Protein 7QYO (pdb70)

Secondary structure (DSSP, 8-state):
---GGGHHHHHHHHHHHHSTT-GGGSS---TTT-SSHHHH-SS---HHHHHHHHHHT--SSHHHHHHHHHHHHHHHHHHS-TTSHHHHHHHHHHHHHHHHHHHH--

Structure (mmCIF, N/CA/C/O backbone):
data_7QYO
#
_entry.id   7QYO
#
_cell.length_a   37.390
_cell.length_b   35.068
_cell.length_c   37.910
_cell.angle_alpha   90.000
_cell.angle_beta   93.050
_cell.angle_gamma   90.000
#
_symmetry.space_group_name_H-M   'P 1 21 1'
#
loop_
_entity.id
_entity.type
_entity.pdbx_description
1 polymer 'Bromodomain adjacent to zinc finger domain protein 2A'
2 non-polymer 1-[2-methyl-4-(3-methylbutyl)-5-(2-piperazin-1-yl-1,3-thiazol-4-yl)-1~{H}-pyrrol-3-yl]ethanone
3 water water
#
loop_
_atom_site.group_PDB
_atom_site.id
_atom_site.type_symbol
_atom_site.label_atom_id
_atom_site.label_alt_id
_atom_site.label_comp_id
_atom_site.label_asym_id
_atom_site.label_entity_id
_atom_site.label_seq_id
_atom_site.pdbx_PDB_ins_code
_atom_site.Cartn_x
_atom_site.Cartn_y
_atom_site.Cartn_z
_atom_site.occupancy
_atom_site.B_iso_or_equiv
_atom_site.auth_seq_id
_atom_site.auth_comp_id
_atom_site.auth_asym_id
_atom_site.auth_atom_id
_atom_site.pdbx_PDB_model_num
ATOM 1 N N . SER A 1 1 ? -14.512 9.579 9.677 1.00 18.10 1794 SER A N 1
ATOM 2 C CA . SER A 1 1 ? -14.033 8.415 8.941 1.00 17.02 1794 SER A CA 1
ATOM 3 C C . SER A 1 1 ? -14.837 8.162 7.662 1.00 13.76 1794 SER A C 1
ATOM 4 O O . SER A 1 1 ? -15.831 8.830 7.395 1.00 14.33 1794 SER A O 1
ATOM 11 N N . MET A 1 2 ? -14.398 7.171 6.891 1.00 12.45 1795 MET A N 1
ATOM 12 C CA . MET A 1 2 ? -15.017 6.855 5.608 1.00 11.05 1795 MET A CA 1
ATOM 13 C C . MET A 1 2 ? -16.461 6.412 5.788 1.00 11.01 1795 MET A C 1
ATOM 14 O O . MET A 1 2 ? -16.753 5.568 6.631 1.00 12.14 1795 MET A O 1
ATOM 28 N N . HIS A 1 3 ? -17.353 6.938 4.958 1.00 10.12 1796 HIS A N 1
ATOM 29 C CA . HIS A 1 3 ? -18.721 6.454 4.942 1.00 9.71 1796 HIS A CA 1
ATOM 30 C C . HIS A 1 3 ? -18.787 5.097 4.246 1.00 9.48 1796 HIS A C 1
ATOM 31 O O . HIS A 1 3 ? -18.080 4.846 3.266 1.00 9.03 1796 HIS A O 1
ATOM 45 N N . SER A 1 4 ? -19.657 4.217 4.745 1.00 10.09 1797 SER A N 1
ATOM 46 C CA . SER A 1 4 ? -19.756 2.878 4.171 1.00 10.79 1797 SER A CA 1
ATOM 47 C C . SER A 1 4 ? -20.125 2.893 2.689 1.00 9.23 1797 SER A C 1
ATOM 48 O O . SER A 1 4 ? -19.805 1.940 1.967 1.00 9.91 1797 SER A O 1
ATOM 56 N N . ASP A 1 5 ? -20.803 3.945 2.208 1.00 8.70 1798 ASP A N 1
ATOM 57 C CA . ASP A 1 5 ? -21.144 4.002 0.794 1.00 8.55 1798 ASP A CA 1
ATOM 58 C C . ASP A 1 5 ? -19.913 4.048 -0.114 1.00 8.12 1798 ASP A C 1
ATOM 59 O O . ASP A 1 5 ? -20.040 3.822 -1.322 1.00 9.22 1798 ASP A O 1
ATOM 68 N N . LEU A 1 6 ? -18.734 4.361 0.419 1.00 7.77 1799 LEU A N 1
ATOM 69 C CA . LEU A 1 6 ? -17.508 4.396 -0.368 1.00 7.63 1799 LEU A CA 1
ATOM 70 C C . LEU A 1 6 ? -16.671 3.128 -0.203 1.00 7.53 1799 LEU A C 1
ATOM 71 O O . LEU A 1 6 ? -15.535 3.083 -0.677 1.00 7.53 1799 LEU A O 1
ATOM 87 N N . THR A 1 7 ? -17.221 2.077 0.405 1.00 7.82 1800 THR A N 1
ATOM 88 C CA . THR A 1 7 ? -16.448 0.852 0.575 1.00 8.24 1800 THR A CA 1
ATOM 89 C C . THR A 1 7 ? -15.968 0.305 -0.769 1.00 7.81 1800 THR A C 1
ATOM 90 O O . THR A 1 7 ? -14.852 -0.225 -0.861 1.00 7.67 1800 THR A O 1
ATOM 101 N N . PHE A 1 8 ? -16.767 0.446 -1.832 1.00 7.66 1801 PHE A N 1
ATOM 102 C CA . PHE A 1 8 ? -16.312 -0.047 -3.129 1.00 7.68 1801 PHE A CA 1
ATOM 103 C C . PHE A 1 8 ? -15.040 0.653 -3.578 1.00 7.44 1801 PHE A C 1
ATOM 104 O O . PHE A 1 8 ? -14.211 0.047 -4.264 1.00 7.84 1801 PHE A O 1
ATOM 121 N N . CYS A 1 9 ? -14.878 1.928 -3.211 1.00 7.12 1802 CYS A N 1
ATOM 122 C CA . CYS A 1 9 ? -13.640 2.649 -3.522 1.00 7.17 1802 CYS A CA 1
ATOM 123 C C . CYS A 1 9 ? -12.469 2.112 -2.702 1.00 6.89 1802 CYS A C 1
ATOM 124 O O . CYS A 1 9 ? -11.351 1.975 -3.211 1.00 7.13 1802 CYS A O 1
ATOM 132 N N . GLU A 1 10 ? -12.715 1.818 -1.426 1.00 7.08 1803 GLU A N 1
ATOM 133 C CA . GLU A 1 10 ? -11.685 1.251 -0.567 1.00 7.30 1803 GLU A CA 1
ATOM 134 C C . GLU A 1 10 ? -11.159 -0.056 -1.151 1.00 7.00 1803 GLU A C 1
ATOM 135 O O . GLU A 1 10 ? -9.947 -0.314 -1.131 1.00 7.47 1803 GLU A O 1
ATOM 147 N N . ILE A 1 11 ? -12.071 -0.868 -1.706 1.00 6.94 1804 ILE A N 1
ATOM 148 C CA . ILE A 1 11 ? -11.715 -2.142 -2.315 1.00 7.23 1804 ILE A CA 1
ATOM 149 C C . ILE A 1 11 ? -10.928 -1.932 -3.601 1.00 7.17 1804 ILE A C 1
ATOM 150 O O . ILE A 1 11 ? -9.917 -2.599 -3.826 1.00 7.63 1804 ILE A O 1
ATOM 166 N N . ILE A 1 12 ? -11.375 -1.017 -4.467 1.00 7.10 1805 ILE A N 1
ATOM 167 C CA . ILE A 1 12 ? -10.623 -0.731 -5.689 1.00 7.16 1805 ILE A CA 1
ATOM 168 C C . ILE A 1 12 ? -9.201 -0.314 -5.343 1.00 7.03 1805 ILE A C 1
ATOM 169 O O . ILE A 1 12 ? -8.240 -0.748 -5.983 1.00 7.38 1805 ILE A O 1
ATOM 185 N N . LEU A 1 13 ? -9.046 0.567 -4.350 1.00 6.74 1806 LEU A N 1
ATOM 186 C CA . LEU A 1 13 ? -7.704 1.022 -3.997 1.00 6.90 1806 LEU A CA 1
AT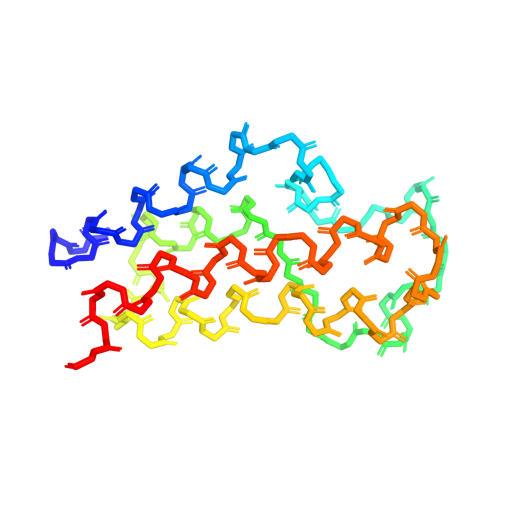OM 187 C C . LEU A 1 13 ? -6.847 -0.129 -3.469 1.00 6.51 1806 LEU A C 1
ATOM 188 O O . LEU A 1 13 ? -5.671 -0.246 -3.833 1.00 6.90 1806 LEU A O 1
ATOM 204 N N . MET A 1 14 ? -7.424 -0.980 -2.613 1.00 6.55 1807 MET A N 1
ATOM 205 C CA . MET A 1 14 ? -6.703 -2.159 -2.124 1.00 6.92 1807 MET A CA 1
ATOM 206 C C . MET A 1 14 ? -6.232 -3.026 -3.285 1.00 6.74 1807 MET A C 1
ATOM 207 O O . MET A 1 14 ? -5.086 -3.490 -3.308 1.00 7.22 1807 MET A O 1
ATOM 221 N N . GLU A 1 15 ? -7.113 -3.253 -4.261 1.00 6.98 1808 GLU A N 1
ATOM 222 C CA A GLU A 1 15 ? -6.765 -4.085 -5.407 0.54 7.86 1808 GLU A CA 1
ATOM 223 C CA B GLU A 1 15 ? -6.752 -4.095 -5.392 0.46 7.79 1808 GLU A CA 1
ATOM 224 C C . GLU A 1 15 ? -5.697 -3.420 -6.265 1.00 7.88 1808 GLU A C 1
ATOM 225 O O . GLU A 1 15 ? -4.801 -4.093 -6.793 1.00 8.38 1808 GLU A O 1
ATOM 246 N N . MET A 1 16 ? -5.763 -2.090 -6.419 1.00 7.61 1809 MET A N 1
ATOM 247 C CA . MET A 1 16 ? -4.697 -1.388 -7.132 1.00 7.67 1809 MET A CA 1
ATOM 248 C C . MET A 1 16 ? -3.363 -1.577 -6.430 1.00 7.54 1809 MET A C 1
ATOM 249 O O . MET A 1 16 ? -2.351 -1.868 -7.075 1.00 8.33 1809 MET A O 1
ATOM 263 N N . GLU A 1 17 ? -3.338 -1.397 -5.108 1.00 7.44 1810 GLU A N 1
ATOM 264 C CA . GLU A 1 17 ? -2.086 -1.521 -4.366 1.00 7.59 1810 GLU A CA 1
ATOM 265 C C . GLU A 1 17 ? -1.476 -2.906 -4.512 1.00 8.07 1810 GLU A C 1
ATOM 266 O O . GLU A 1 17 ? -0.256 -3.060 -4.421 1.00 9.02 1810 GLU A O 1
ATOM 278 N N . SER A 1 18 ? -2.316 -3.922 -4.704 1.00 7.97 1811 SER A N 1
ATOM 279 C CA . SER A 1 18 ? -1.850 -5.295 -4.822 1.00 8.46 1811 SER A CA 1
ATOM 280 C C . SER A 1 18 ? -1.376 -5.652 -6.219 1.00 9.47 1811 SER A C 1
ATOM 281 O O . SER A 1 18 ? -0.793 -6.726 -6.396 1.00 10.79 1811 SER A O 1
ATOM 289 N N . HIS A 1 19 ? -1.624 -4.800 -7.207 1.00 9.23 1812 HIS A N 1
ATOM 290 C CA . HIS A 1 19 ? -1.342 -5.118 -8.597 1.00 10.11 1812 HIS A CA 1
ATOM 291 C C . HIS A 1 19 ? 0.161 -5.162 -8.848 1.00 10.38 1812 HIS A C 1
ATOM 292 O O . HIS A 1 19 ? 0.942 -4.421 -8.245 1.00 10.06 1812 HIS A O 1
ATOM 306 N N . ASP A 1 20 ? 0.555 -6.006 -9.801 1.00 11.82 1813 ASP A N 1
ATOM 307 C CA A ASP A 1 20 ? 1.976 -6.153 -10.099 0.43 13.27 1813 ASP A CA 1
ATOM 308 C CA B ASP A 1 20 ? 1.964 -6.164 -10.134 0.57 12.89 1813 ASP A CA 1
ATOM 309 C C . ASP A 1 20 ? 2.602 -4.864 -10.625 1.00 12.16 1813 ASP A C 1
ATOM 310 O O . ASP A 1 20 ? 3.813 -4.684 -10.480 1.00 12.93 1813 ASP A O 1
ATOM 325 N N . ALA A 1 21 ? 1.819 -3.952 -11.208 1.00 10.71 1814 ALA A N 1
ATOM 326 C CA . ALA A 1 21 ? 2.336 -2.694 -11.751 1.00 10.38 1814 ALA A CA 1
ATOM 327 C C . ALA A 1 21 ? 2.208 -1.523 -10.780 1.00 9.53 1814 ALA A C 1
ATOM 328 O O . ALA A 1 21 ? 2.468 -0.375 -11.161 1.00 9.89 1814 ALA A O 1
ATOM 335 N N . ALA A 1 22 ? 1.857 -1.787 -9.531 1.00 8.69 1815 ALA A N 1
ATOM 336 C CA . ALA A 1 22 ? 1.566 -0.707 -8.605 1.00 8.62 1815 ALA A CA 1
ATOM 337 C C . ALA A 1 22 ? 2.789 -0.184 -7.883 1.00 7.94 1815 ALA A C 1
ATOM 338 O O . ALA A 1 22 ? 2.716 0.891 -7.274 1.00 8.02 1815 ALA A O 1
ATOM 345 N N . TRP A 1 23 ? 3.902 -0.915 -7.923 1.00 7.95 1816 TRP A N 1
ATOM 346 C CA . TRP A 1 23 ? 5.063 -0.611 -7.093 1.00 8.53 1816 TRP A CA 1
ATOM 347 C C . TRP A 1 23 ? 5.555 0.831 -7.223 1.00 8.00 1816 TRP A C 1
ATOM 348 O O . TRP A 1 23 ? 6.011 1.379 -6.214 1.00 8.62 1816 TRP A O 1
ATOM 369 N N . PRO A 1 24 ? 5.477 1.505 -8.383 1.00 7.38 1817 PRO A N 1
ATOM 370 C CA . PRO A 1 24 ? 5.967 2.892 -8.411 1.00 7.52 1817 PRO A CA 1
ATOM 371 C C . PRO A 1 24 ? 5.120 3.853 -7.619 1.00 7.29 1817 PRO A C 1
ATOM 372 O O . PRO A 1 24 ? 5.603 4.947 -7.299 1.00 8.12 1817 PRO A O 1
ATOM 383 N N . PHE A 1 25 ? 3.863 3.497 -7.349 1.00 6.92 1818 PHE A N 1
ATOM 384 C CA . PHE A 1 25 ? 2.815 4.436 -6.945 1.00 6.89 1818 PHE A CA 1
ATOM 385 C C . PHE A 1 25 ? 2.360 4.244 -5.510 1.00 6.46 1818 PHE A C 1
ATOM 386 O O . PHE A 1 25 ? 1.422 4.920 -5.070 1.00 6.84 1818 PHE A O 1
ATOM 403 N N . LEU A 1 26 ? 2.994 3.338 -4.770 1.00 6.29 1819 LEU A N 1
ATOM 404 C CA . LEU A 1 26 ? 2.505 2.987 -3.441 1.00 6.73 1819 LEU A CA 1
ATOM 405 C C . LEU A 1 26 ? 2.676 4.111 -2.432 1.00 6.68 1819 LEU A C 1
ATOM 406 O O . LEU A 1 26 ? 1.851 4.232 -1.513 1.00 7.71 1819 LEU A O 1
ATOM 422 N N . GLU A 1 27 ? 3.740 4.901 -2.562 1.00 6.61 1820 GLU A N 1
ATOM 423 C CA A GLU A 1 27 ? 4.103 5.957 -1.631 0.50 6.76 1820 GLU A CA 1
ATOM 424 C CA B GLU A 1 27 ? 4.096 5.959 -1.631 0.50 6.99 1820 GLU A CA 1
ATOM 425 C C . GLU A 1 27 ? 4.451 7.201 -2.437 1.00 6.32 1820 GLU A C 1
ATOM 426 O O . GLU A 1 27 ? 4.702 7.109 -3.641 1.00 6.53 1820 GLU A O 1
ATOM 447 N N . PRO A 1 28 ? 4.488 8.377 -1.804 1.00 6.54 1821 PRO A N 1
ATOM 448 C CA . PRO A 1 28 ? 4.846 9.596 -2.542 1.00 6.64 1821 PRO A CA 1
ATOM 449 C C . PRO A 1 28 ? 6.142 9.421 -3.330 1.00 6.64 1821 PRO A C 1
ATOM 450 O O . PRO A 1 28 ? 7.094 8.764 -2.880 1.00 7.13 1821 PRO A O 1
ATOM 461 N N . VAL A 1 29 ? 6.212 10.062 -4.500 1.00 6.48 1822 VAL A N 1
ATOM 462 C CA . VAL A 1 29 ? 7.451 10.038 -5.269 1.00 6.79 1822 VAL A CA 1
ATOM 463 C C . VAL A 1 29 ? 8.567 10.574 -4.387 1.00 6.63 1822 VAL A C 1
ATOM 464 O O . VAL A 1 29 ? 8.451 11.645 -3.787 1.00 6.83 1822 VAL A O 1
ATOM 477 N N . ASN A 1 30 ? 9.664 9.829 -4.315 1.00 6.84 1823 ASN A N 1
ATOM 478 C CA . ASN A 1 30 ? 10.654 9.988 -3.264 1.00 7.04 1823 ASN A CA 1
ATOM 479 C C . ASN A 1 30 ? 11.823 10.845 -3.741 1.00 6.98 1823 ASN A C 1
ATOM 480 O O . ASN A 1 30 ? 12.570 10.403 -4.629 1.00 7.33 1823 ASN A O 1
ATOM 491 N N . PRO A 1 31 ? 12.060 12.032 -3.158 1.00 7.16 1824 PRO A N 1
ATOM 492 C CA . PRO A 1 31 ? 13.217 12.843 -3.577 1.00 7.79 1824 PRO A CA 1
ATOM 493 C C . PRO A 1 31 ? 14.554 12.161 -3.348 1.00 8.14 1824 PRO A C 1
ATOM 494 O O . PRO A 1 31 ? 15.560 12.566 -3.944 1.00 9.28 1824 PRO A O 1
ATOM 505 N N . ARG A 1 32 ? 14.618 11.151 -2.485 1.00 7.37 1825 ARG A N 1
ATOM 506 C CA . ARG A 1 32 ? 15.855 10.394 -2.328 1.00 7.76 1825 ARG A CA 1
ATOM 507 C C . ARG A 1 32 ? 16.196 9.575 -3.567 1.00 8.20 1825 ARG A C 1
ATOM 508 O O . ARG A 1 32 ? 17.360 9.185 -3.741 1.00 8.83 1825 ARG A O 1
ATOM 529 N N . LEU A 1 33 ? 15.204 9.308 -4.424 1.00 8.58 1826 LEU A N 1
ATOM 530 C CA . LEU A 1 33 ? 15.365 8.455 -5.590 1.00 9.70 1826 LEU A CA 1
ATOM 531 C C . LEU A 1 33 ? 15.292 9.184 -6.922 1.00 10.52 1826 LEU A C 1
ATOM 532 O O . LEU A 1 33 ? 15.749 8.632 -7.928 1.00 11.62 1826 LEU A O 1
ATOM 548 N N . VAL A 1 34 ? 14.703 10.380 -6.976 1.00 11.04 1827 VAL A N 1
ATOM 549 C CA . VAL A 1 34 ? 14.618 11.110 -8.255 1.00 12.07 1827 VAL A CA 1
ATOM 550 C C . VAL A 1 34 ? 14.569 12.606 -7.933 1.00 11.55 1827 VAL A C 1
ATOM 551 O O . VAL A 1 34 ? 13.857 13.007 -6.980 1.00 10.70 1827 VAL A O 1
ATOM 564 N N . SER A 1 35 ? 15.287 13.410 -8.695 1.00 12.71 1828 SER A N 1
ATOM 565 C CA . SER A 1 35 ? 15.297 14.853 -8.532 1.00 13.50 1828 SER A CA 1
ATOM 566 C C . SER A 1 35 ? 14.334 15.514 -9.510 1.00 12.92 1828 SER A C 1
ATOM 567 O O . SER A 1 35 ? 13.901 14.929 -10.508 1.00 12.98 1828 SER A O 1
ATOM 575 N N . GLY A 1 36 ? 13.998 16.758 -9.200 1.00 13.08 1829 GLY A N 1
ATOM 576 C CA . GLY A 1 36 ? 13.244 17.583 -10.118 1.00 12.94 1829 GLY A CA 1
ATOM 577 C C . GLY A 1 36 ? 11.796 17.196 -10.293 1.00 11.76 1829 GLY A C 1
ATOM 578 O O . GLY A 1 36 ? 11.173 17.627 -11.264 1.00 12.73 1829 GLY A O 1
ATOM 582 N N . TYR A 1 37 ? 11.227 16.404 -9.378 1.00 9.84 1830 TYR A N 1
ATOM 583 C CA . TYR A 1 37 ? 9.864 15.915 -9.569 1.00 8.83 1830 TYR A CA 1
ATOM 584 C C . TYR A 1 37 ? 8.835 16.995 -9.247 1.00 8.39 1830 TYR A C 1
ATOM 585 O O . TYR A 1 37 ? 8.036 17.376 -10.109 1.00 9.07 1830 TYR A O 1
ATOM 603 N N . ARG A 1 38 ? 8.833 17.493 -8.006 1.00 8.08 1831 ARG A N 1
ATOM 604 C CA . ARG A 1 38 ? 7.893 18.527 -7.595 1.00 8.30 1831 ARG A CA 1
ATOM 605 C C .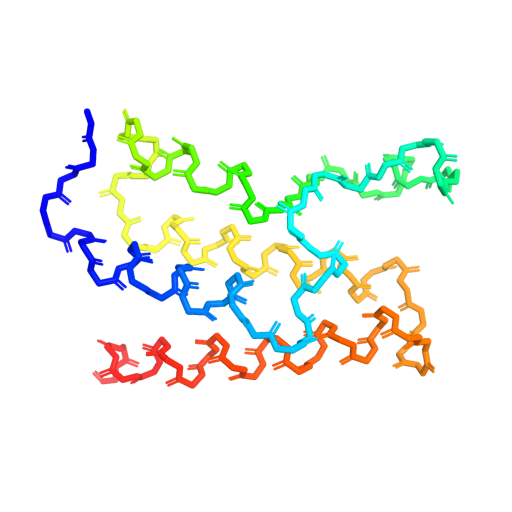 ARG A 1 38 ? 8.159 19.849 -8.315 1.00 9.83 1831 ARG A C 1
ATOM 606 O O . ARG A 1 38 ? 7.277 20.713 -8.350 1.00 10.78 1831 ARG A O 1
ATOM 627 N N . ARG A 1 39 ? 9.335 20.012 -8.930 1.00 10.53 1832 ARG A N 1
ATOM 628 C CA . ARG A 1 39 ? 9.556 21.157 -9.812 1.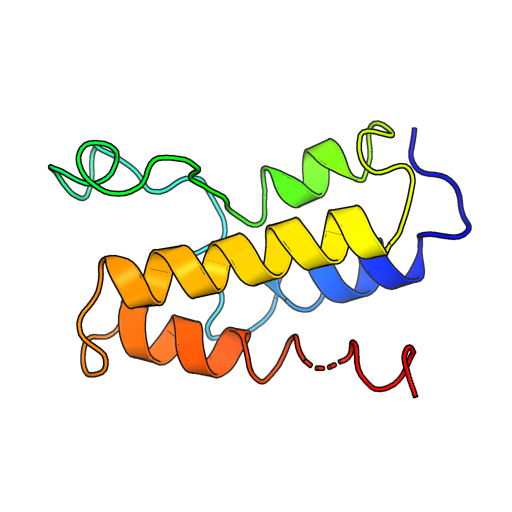00 12.07 1832 ARG A CA 1
ATOM 629 C C . ARG A 1 39 ? 8.491 21.214 -10.901 1.00 12.22 1832 ARG A C 1
ATOM 630 O O . ARG A 1 39 ? 8.010 22.298 -11.251 1.00 14.22 1832 ARG A O 1
ATOM 651 N N . ILE A 1 40 ? 8.131 20.049 -11.443 1.00 11.02 1833 ILE A N 1
ATOM 652 C CA . ILE A 1 40 ? 7.236 19.880 -12.592 1.00 11.67 1833 ILE A CA 1
ATOM 653 C C . ILE A 1 40 ? 5.822 19.513 -12.163 1.00 10.61 1833 ILE A C 1
ATOM 654 O O . ILE A 1 40 ? 4.848 19.968 -12.767 1.00 12.18 1833 ILE A O 1
ATOM 670 N N . ILE A 1 41 ? 5.704 18.633 -11.178 1.00 9.41 1834 ILE A N 1
ATOM 671 C CA . ILE A 1 41 ? 4.434 18.023 -10.799 1.00 9.05 1834 ILE A CA 1
ATOM 672 C C . ILE A 1 41 ? 3.900 18.790 -9.603 1.00 9.93 1834 ILE A C 1
ATOM 673 O O . ILE A 1 41 ? 4.400 18.650 -8.481 1.00 10.28 1834 ILE A O 1
ATOM 689 N N . LYS A 1 42 ? 2.866 19.594 -9.853 1.00 10.79 1835 LYS A N 1
ATOM 690 C CA . LYS A 1 42 ? 2.345 20.511 -8.852 1.00 12.04 1835 LYS A CA 1
ATOM 691 C C . LYS A 1 42 ? 1.390 19.851 -7.867 1.00 10.81 1835 LYS A C 1
ATOM 692 O O . LYS A 1 42 ? 1.199 20.388 -6.777 1.00 10.74 1835 LYS A O 1
ATOM 711 N N . ASN A 1 43 ? 0.813 18.692 -8.187 1.00 10.25 1836 ASN A N 1
ATOM 712 C CA . ASN A 1 43 ? -0.116 18.004 -7.285 1.00 10.65 1836 ASN A CA 1
ATOM 713 C C . ASN A 1 43 ? 0.257 16.529 -7.230 1.00 9.12 1836 ASN A C 1
ATOM 714 O O . ASN A 1 43 ? -0.422 15.680 -7.822 1.00 9.31 1836 ASN A O 1
ATOM 725 N N . PRO A 1 44 ? 1.335 16.187 -6.522 1.00 8.23 1837 PRO A N 1
ATOM 726 C CA . PRO A 1 44 ? 1.716 14.773 -6.380 1.00 7.38 1837 PRO A CA 1
ATOM 727 C C . PRO A 1 44 ? 0.583 13.958 -5.778 1.00 7.30 1837 PRO A C 1
ATOM 728 O O . PRO A 1 44 ? -0.173 14.446 -4.940 1.00 8.23 1837 PRO A O 1
ATOM 739 N N . MET A 1 45 ? 0.509 12.684 -6.167 1.00 6.98 1838 MET A N 1
ATOM 740 C CA . MET A 1 45 ? -0.474 11.787 -5.575 1.00 6.73 1838 MET A CA 1
ATOM 741 C C . MET A 1 45 ? 0.077 10.372 -5.617 1.00 6.54 1838 MET A C 1
ATOM 742 O O . MET A 1 45 ? 0.845 10.015 -6.516 1.00 7.45 1838 MET A O 1
ATOM 756 N N . ASP A 1 46 ? -0.351 9.559 -4.651 1.00 6.28 1839 ASP A N 1
ATOM 757 C CA . ASP A 1 46 ? 0.116 8.180 -4.526 1.00 6.00 1839 ASP A CA 1
ATOM 758 C C . ASP A 1 46 ? -0.948 7.403 -3.754 1.00 6.21 1839 ASP A C 1
ATOM 759 O O . ASP A 1 46 ? -1.842 7.992 -3.133 1.00 6.30 1839 ASP A O 1
ATOM 768 N N . PHE A 1 47 ? -0.852 6.072 -3.807 1.00 5.97 1840 PHE A N 1
ATOM 769 C CA . PHE A 1 47 ? -1.901 5.239 -3.227 1.00 6.32 1840 PHE A CA 1
ATOM 770 C C . PHE A 1 47 ? -1.956 5.303 -1.700 1.00 6.07 1840 PHE A C 1
ATOM 771 O O . PHE A 1 47 ? -3.048 5.159 -1.140 1.00 6.80 1840 PHE A O 1
ATOM 788 N N . SER A 1 48 ? -0.820 5.459 -0.998 1.00 6.47 1841 SER A N 1
ATOM 789 C CA A SER A 1 48 ? -0.884 5.564 0.458 0.19 6.99 1841 SER A CA 1
ATOM 790 C CA B SER A 1 48 ? -0.895 5.560 0.457 0.61 6.71 1841 SER A CA 1
ATOM 791 C CA C SER A 1 48 ? -0.880 5.568 0.457 0.20 6.73 1841 SER A CA 1
ATOM 792 C C . SER A 1 48 ? -1.582 6.852 0.882 1.00 6.59 1841 SER A C 1
ATOM 793 O O . SER A 1 48 ? -2.417 6.846 1.802 1.00 7.06 1841 SER A O 1
ATOM 813 N N . THR A 1 49 ? -1.259 7.960 0.222 1.00 6.44 1842 THR A N 1
ATOM 814 C CA . THR A 1 49 ? -1.960 9.208 0.501 1.00 6.74 1842 THR A CA 1
ATOM 815 C C . THR A 1 49 ? -3.454 9.025 0.292 1.00 6.57 1842 THR A C 1
ATOM 816 O O . THR A 1 49 ? -4.262 9.450 1.122 1.00 7.15 1842 THR A O 1
ATOM 827 N N . MET A 1 50 ? -3.843 8.374 -0.804 1.00 6.39 1843 MET A N 1
ATOM 828 C CA . MET A 1 50 ? -5.263 8.118 -1.051 1.00 6.50 1843 MET A CA 1
ATOM 829 C C . MET A 1 50 ? -5.879 7.226 0.019 1.00 6.31 1843 MET A C 1
ATOM 830 O O . MET A 1 50 ? -7.024 7.440 0.433 1.00 6.67 1843 MET A O 1
ATOM 844 N N . ARG A 1 51 ? -5.146 6.191 0.450 1.00 6.30 1844 ARG A N 1
ATOM 845 C CA . ARG A 1 51 ? -5.682 5.247 1.424 1.00 6.35 1844 ARG A CA 1
ATOM 846 C C . ARG A 1 51 ? -5.996 5.950 2.736 1.00 6.59 1844 ARG A C 1
ATOM 847 O O . ARG A 1 51 ? -7.062 5.750 3.333 1.00 6.98 1844 ARG A O 1
ATOM 868 N N . HIS A 1 52 ? -5.080 6.817 3.177 1.00 7.10 1845 HIS A N 1
ATOM 869 C CA . HIS A 1 52 ? -5.281 7.540 4.423 1.00 7.70 1845 HIS A CA 1
ATOM 870 C C . HIS A 1 52 ? -6.374 8.586 4.275 1.00 7.64 1845 HIS A C 1
ATOM 871 O O . HIS A 1 52 ? -7.175 8.781 5.196 1.00 8.35 1845 HIS A O 1
ATOM 885 N N . ARG A 1 53 ? -6.422 9.268 3.132 1.00 7.47 1846 ARG A N 1
ATOM 886 C CA . ARG A 1 53 ? -7.463 10.259 2.899 1.00 7.59 1846 ARG A CA 1
ATOM 887 C C . ARG A 1 53 ? -8.839 9.601 2.917 1.00 7.55 1846 ARG A C 1
ATOM 888 O O . ARG A 1 53 ? -9.780 10.090 3.555 1.00 7.98 1846 ARG A O 1
ATOM 909 N N . LEU A 1 54 ? -8.979 8.478 2.221 1.00 6.83 1847 LEU A N 1
ATOM 910 C CA . LEU A 1 54 ? -10.260 7.792 2.181 1.00 7.14 1847 LEU A CA 1
ATOM 911 C C . LEU A 1 54 ? -10.678 7.349 3.579 1.00 7.42 1847 LEU A C 1
ATOM 912 O O . LEU A 1 54 ? -11.824 7.553 3.995 1.00 7.94 1847 LEU A O 1
ATOM 928 N N . SER A 1 55 ? -9.756 6.746 4.332 1.00 7.45 1848 SER A N 1
ATOM 929 C CA A SER A 1 55 ? -10.137 6.180 5.620 0.43 8.54 1848 SER A CA 1
ATOM 930 C CA B SER A 1 55 ? -10.119 6.188 5.631 0.57 8.48 1848 SER A CA 1
ATOM 931 C C . SER A 1 55 ? -10.520 7.253 6.636 1.00 8.98 1848 SER A C 1
ATOM 932 O O . SER A 1 55 ? -11.365 6.997 7.493 1.00 10.51 1848 SER A O 1
ATOM 947 N N . ARG A 1 56 ? -9.936 8.447 6.557 1.00 8.65 1849 ARG A N 1
ATOM 948 C CA . ARG A 1 56 ? -10.217 9.490 7.544 1.00 9.20 1849 ARG A CA 1
ATOM 949 C C . ARG A 1 56 ? -11.452 10.318 7.214 1.00 9.62 1849 ARG A C 1
ATOM 950 O O . ARG A 1 56 ? -11.825 11.180 8.014 1.00 11.14 1849 ARG A O 1
ATOM 971 N N . GLY A 1 57 ? -12.086 10.092 6.065 1.00 9.69 1850 GLY A N 1
ATOM 972 C CA . GLY A 1 57 ? -13.221 10.901 5.661 1.00 9.92 1850 GLY A CA 1
ATOM 973 C C . GLY A 1 57 ? -12.875 12.058 4.753 1.00 9.81 1850 GLY A C 1
ATOM 974 O O . GLY A 1 57 ? -13.707 12.958 4.575 1.00 10.64 1850 GLY A O 1
ATOM 978 N N . GLY A 1 58 ? -11.670 12.069 4.177 1.00 9.12 1851 GLY A N 1
ATOM 979 C CA . GLY A 1 58 ? -11.235 13.126 3.289 1.00 9.18 1851 GLY A CA 1
ATOM 980 C C . GLY A 1 58 ? -11.762 13.058 1.874 1.00 9.28 1851 GLY A C 1
ATOM 981 O O . GLY A 1 58 ? -11.501 13.989 1.107 1.00 11.12 1851 GLY A O 1
ATOM 985 N N . TYR A 1 59 ? -12.476 11.994 1.506 1.00 8.64 1852 TYR A N 1
ATOM 986 C CA . TYR A 1 59 ? -13.268 11.974 0.279 1.00 8.38 1852 TYR A CA 1
ATOM 987 C C . TYR A 1 59 ? -14.729 11.917 0.685 1.00 9.00 1852 TYR A C 1
ATOM 988 O O . TYR A 1 59 ? -15.175 10.941 1.299 1.00 10.41 1852 TYR A O 1
ATOM 1006 N N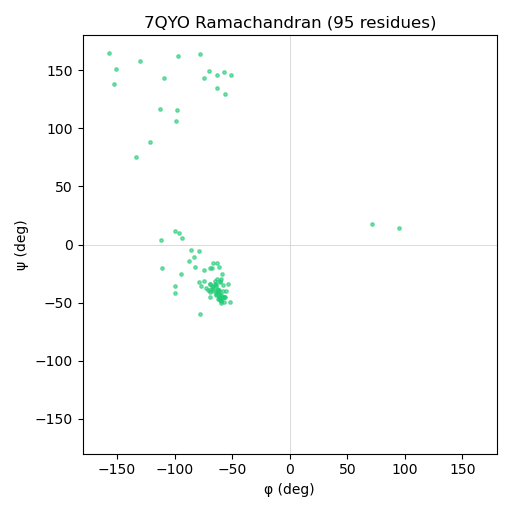 . THR A 1 60 ? -15.476 12.960 0.345 1.00 8.17 1853 THR A N 1
ATOM 1007 C CA . THR A 1 60 ? -16.909 12.928 0.562 1.00 8.06 1853 THR A CA 1
ATOM 1008 C C . THR A 1 60 ? -17.622 12.118 -0.518 1.00 8.27 1853 THR A C 1
ATOM 1009 O O . THR A 1 60 ? -18.657 11.487 -0.249 1.00 8.87 1853 THR A O 1
ATOM 1020 N N . SER A 1 61 ? -17.090 12.126 -1.736 1.00 8.75 1854 SER A N 1
ATOM 1021 C CA . SER A 1 61 ? -17.715 11.448 -2.858 1.00 8.98 1854 SER A CA 1
ATOM 1022 C C . SER A 1 61 ? -16.722 10.562 -3.595 1.00 8.39 1854 SER A C 1
ATOM 1023 O O . SER A 1 61 ? -15.498 10.763 -3.570 1.00 8.66 1854 SER A O 1
ATOM 1031 N N . SER A 1 62 ? -17.294 9.590 -4.305 1.00 8.06 1855 SER A N 1
ATOM 1032 C CA . SER A 1 62 ? -16.491 8.710 -5.137 1.00 8.49 1855 SER A CA 1
ATOM 1033 C C . SER A 1 62 ? -15.786 9.475 -6.246 1.00 8.68 1855 SER A C 1
ATOM 1034 O O . SER A 1 62 ? -14.703 9.070 -6.677 1.00 9.04 1855 SER A O 1
ATOM 1042 N N . GLU A 1 63 ? -16.374 10.576 -6.725 1.00 9.42 1856 GLU A N 1
ATOM 1043 C CA . GLU A 1 63 ? -15.736 11.339 -7.793 1.00 10.62 1856 GLU A CA 1
ATOM 1044 C C . GLU A 1 63 ? -14.440 11.971 -7.311 1.00 9.47 1856 GLU A C 1
ATOM 1045 O O . GLU A 1 63 ? -13.476 12.062 -8.077 1.00 9.63 1856 GLU A O 1
ATOM 1057 N N . GLU A 1 64 ? -14.391 12.410 -6.050 1.00 9.03 1857 GLU A N 1
ATOM 1058 C CA . GLU A 1 64 ? -13.154 12.975 -5.518 1.00 9.68 1857 GLU A CA 1
ATOM 1059 C C . GLU A 1 64 ? -12.074 11.904 -5.420 1.00 8.52 1857 GLU A C 1
ATOM 1060 O O . GLU A 1 64 ? -10.897 12.161 -5.700 1.00 8.77 1857 GLU A O 1
ATOM 1072 N N . PHE A 1 65 ? -12.464 10.697 -5.011 1.00 7.76 1858 PHE A N 1
ATOM 1073 C CA . PHE A 1 65 ? -11.543 9.562 -4.981 1.00 7.78 1858 PHE A CA 1
ATOM 1074 C C . PHE A 1 65 ? -10.997 9.268 -6.375 1.00 7.80 1858 PHE A C 1
ATOM 1075 O O . PHE A 1 65 ? -9.785 9.139 -6.573 1.00 8.01 1858 PHE A O 1
ATOM 1092 N N . ALA A 1 66 ? -11.885 9.196 -7.363 1.00 8.05 1859 ALA A N 1
ATOM 1093 C CA . ALA A 1 66 ? -11.454 8.884 -8.718 1.00 8.65 1859 ALA A CA 1
ATOM 1094 C C . ALA A 1 66 ? -10.542 9.964 -9.276 1.00 8.50 1859 ALA A C 1
ATOM 1095 O O . ALA A 1 66 ? -9.608 9.664 -10.024 1.00 9.00 1859 ALA A O 1
ATOM 1102 N N . ALA A 1 67 ? -10.799 11.226 -8.934 1.00 8.91 1860 ALA A N 1
ATOM 1103 C CA . ALA A 1 67 ? -9.940 12.302 -9.413 1.00 9.33 1860 ALA A CA 1
ATOM 1104 C C . ALA A 1 67 ? -8.516 12.130 -8.905 1.00 8.80 1860 ALA A C 1
ATOM 1105 O O . ALA A 1 67 ? -7.554 12.384 -9.638 1.00 9.30 1860 ALA A O 1
ATOM 1112 N N . ASP A 1 68 ? -8.349 11.697 -7.653 1.00 8.07 1861 ASP A N 1
ATOM 1113 C CA . ASP A 1 68 ? -7.001 11.450 -7.149 1.00 7.79 1861 ASP A CA 1
ATOM 1114 C C . ASP A 1 68 ? -6.372 10.232 -7.824 1.00 7.74 1861 ASP A C 1
ATOM 1115 O O . ASP A 1 68 ? -5.172 10.249 -8.117 1.00 7.76 1861 ASP A O 1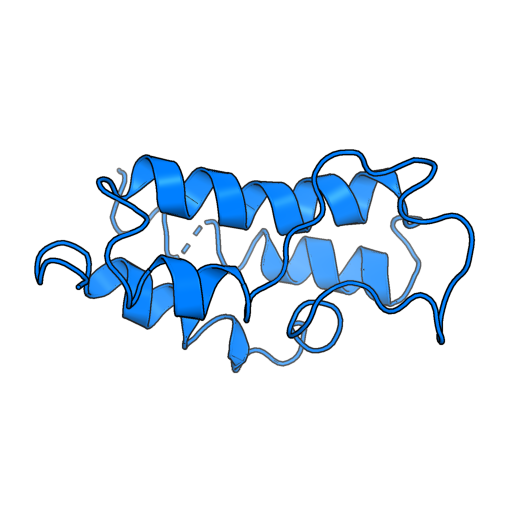
ATOM 1124 N N . ALA A 1 69 ? -7.143 9.164 -8.082 1.00 7.67 1862 ALA A N 1
ATOM 1125 C CA . ALA A 1 69 ? -6.580 8.037 -8.822 1.00 8.24 1862 ALA A CA 1
ATOM 1126 C C . ALA A 1 69 ? -6.037 8.496 -10.171 1.00 8.39 1862 ALA A C 1
ATOM 1127 O O . ALA A 1 69 ? -4.908 8.171 -10.561 1.00 8.42 1862 ALA A O 1
ATOM 1134 N N . LEU A 1 70 ? -6.853 9.253 -10.909 1.00 9.06 1863 LEU A N 1
ATOM 1135 C CA . LEU A 1 70 ? -6.430 9.701 -12.223 1.00 9.90 1863 LEU A CA 1
ATOM 1136 C C . LEU A 1 70 ? -5.244 10.651 -12.139 1.00 9.47 1863 LEU A C 1
ATOM 1137 O O . LEU A 1 70 ? -4.404 10.657 -13.039 1.00 10.23 1863 LEU A O 1
ATOM 1153 N N . LEU A 1 71 ? -5.142 11.423 -11.064 1.00 9.33 1864 LEU A N 1
ATOM 1154 C CA . LEU A 1 71 ? -3.990 12.285 -10.859 1.00 9.32 1864 LEU A CA 1
ATOM 1155 C C . LEU A 1 71 ? -2.690 11.475 -10.762 1.00 8.48 1864 LEU A C 1
ATOM 1156 O O . LEU A 1 71 ? -1.654 11.881 -11.304 1.00 8.95 1864 LEU A O 1
ATOM 1172 N N . VAL A 1 72 ? -2.718 10.317 -10.086 1.00 7.93 1865 VAL A N 1
ATOM 1173 C CA . VAL A 1 72 ? -1.546 9.436 -10.066 1.00 7.94 1865 VAL A CA 1
ATOM 1174 C C . VAL A 1 72 ? -1.074 9.167 -11.489 1.00 8.15 1865 VAL A C 1
ATOM 1175 O O . VAL A 1 72 ? 0.116 9.273 -11.812 1.00 8.73 1865 VAL A O 1
ATOM 1188 N N . PHE A 1 73 ? -2.012 8.782 -12.357 1.00 8.40 1866 PHE A N 1
ATOM 1189 C CA . PHE A 1 73 ? -1.651 8.358 -13.706 1.00 9.20 1866 PHE A CA 1
ATOM 1190 C C . PHE A 1 73 ? -1.332 9.553 -14.605 1.00 9.19 1866 PHE A C 1
ATOM 1191 O O . PHE A 1 73 ? -0.423 9.477 -15.445 1.00 9.80 1866 PHE A O 1
ATOM 1208 N N . ASP A 1 74 ? -2.039 10.671 -14.424 1.00 9.17 1867 ASP A N 1
ATOM 1209 C CA . ASP A 1 74 ? -1.736 11.883 -15.182 1.00 9.98 1867 ASP A CA 1
A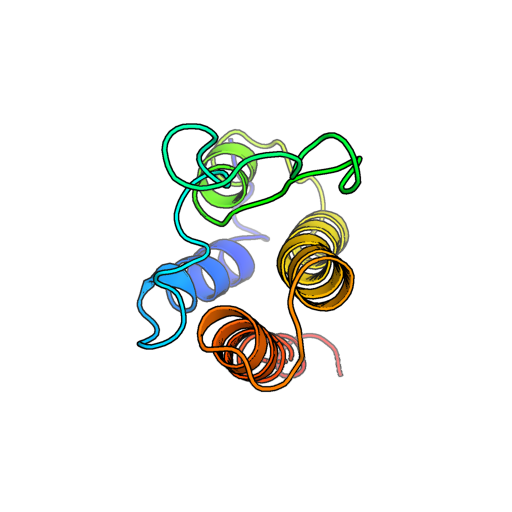TOM 1210 C C . ASP A 1 74 ? -0.347 12.407 -14.838 1.00 9.52 1867 ASP A C 1
ATOM 1211 O O . ASP A 1 74 ? 0.417 12.791 -15.731 1.00 9.93 1867 ASP A O 1
ATOM 1220 N N . ASN A 1 75 ? 0.005 12.428 -13.549 1.00 9.08 1868 ASN A N 1
ATOM 1221 C CA . ASN A 1 75 ? 1.349 12.853 -13.167 1.00 8.66 1868 ASN A CA 1
ATOM 1222 C C . ASN A 1 75 ? 2.395 11.945 -13.785 1.00 8.78 1868 ASN A C 1
ATOM 1223 O O . ASN A 1 75 ? 3.434 12.412 -14.266 1.00 9.17 1868 ASN A O 1
ATOM 1234 N N . CYS A 1 76 ? 2.143 10.638 -13.757 1.00 9.00 1869 CYS A N 1
ATOM 1235 C CA . CYS A 1 76 ? 3.095 9.677 -14.293 1.00 9.32 1869 CYS A CA 1
ATOM 1236 C C . CYS A 1 76 ? 3.352 9.922 -15.774 1.00 9.88 1869 CYS A C 1
ATOM 1237 O O . CYS A 1 76 ? 4.503 9.891 -16.227 1.00 10.34 1869 CYS A O 1
ATOM 1245 N N . GLN A 1 77 ? 2.296 10.184 -16.549 1.00 10.74 1870 GLN A N 1
ATOM 1246 C CA . GLN A 1 77 ? 2.499 10.439 -17.968 1.00 12.24 1870 GLN A CA 1
ATOM 1247 C C . GLN A 1 77 ? 3.096 11.824 -18.228 1.00 11.47 1870 GLN A C 1
ATOM 1248 O O . GLN A 1 77 ? 3.714 12.039 -19.274 1.00 12.69 1870 GLN A O 1
ATOM 1262 N N . THR A 1 78 ? 2.959 12.766 -17.295 1.00 11.30 1871 THR A N 1
ATOM 1263 C CA . THR A 1 78 ? 3.612 14.058 -17.457 1.00 11.37 1871 THR A CA 1
ATOM 1264 C C . THR A 1 78 ? 5.109 14.021 -17.215 1.00 11.18 1871 THR A C 1
ATOM 1265 O O . THR A 1 78 ? 5.861 14.776 -17.837 1.00 12.25 1871 THR A O 1
ATOM 1276 N N . PHE A 1 79 ? 5.564 13.135 -16.336 1.00 10.63 1872 PHE A N 1
ATOM 1277 C CA . PHE A 1 79 ? 6.952 13.155 -15.898 1.00 10.84 1872 PHE A CA 1
ATOM 1278 C C . PHE A 1 79 ? 7.770 12.114 -16.641 1.00 11.58 1872 PHE A C 1
ATOM 1279 O O . PHE A 1 79 ? 8.959 12.346 -16.900 1.00 12.15 1872 PHE A O 1
ATOM 1296 N N . ASN A 1 80 ? 7.182 10.965 -16.951 1.00 12.11 1873 ASN A N 1
ATOM 1297 C CA . ASN A 1 80 ? 7.934 9.808 -17.407 1.00 12.79 1873 ASN A CA 1
ATOM 1298 C C . ASN A 1 80 ? 7.677 9.545 -18.879 1.00 14.00 1873 ASN A C 1
ATOM 1299 O O . ASN A 1 80 ? 6.557 9.717 -19.359 1.00 14.13 1873 ASN A O 1
ATOM 1310 N N . GLU A 1 81 ? 8.724 9.120 -19.583 1.00 15.33 1874 GLU A N 1
ATOM 1311 C CA . GLU A 1 81 ? 8.565 8.671 -20.959 1.00 17.49 1874 GLU A CA 1
ATOM 1312 C C . GLU A 1 81 ? 7.671 7.437 -21.018 1.00 17.57 1874 GLU A C 1
ATOM 1313 O O . GLU A 1 81 ? 7.702 6.574 -20.138 1.00 17.13 1874 GLU A O 1
ATOM 1325 N N . ASP A 1 82 ? 6.889 7.339 -22.093 1.00 18.80 1875 ASP A N 1
ATOM 1326 C CA . ASP A 1 82 ? 5.943 6.235 -22.218 1.00 20.33 1875 ASP A CA 1
ATOM 1327 C C . ASP A 1 82 ? 6.633 4.875 -22.211 1.00 21.07 1875 ASP A C 1
ATOM 1328 O O . ASP A 1 82 ? 6.042 3.891 -21.752 1.00 21.70 1875 ASP A O 1
ATOM 1337 N N . ASP A 1 83 ? 7.862 4.786 -22.721 1.00 21.19 1876 ASP A N 1
ATOM 1338 C CA . ASP A 1 83 ? 8.561 3.508 -22.802 1.00 21.73 1876 ASP A CA 1
ATOM 1339 C C . ASP A 1 83 ? 9.464 3.233 -21.599 1.00 19.88 1876 ASP A C 1
ATOM 1340 O O . ASP A 1 83 ? 10.171 2.222 -21.593 1.00 20.39 1876 ASP A O 1
ATOM 1349 N N . SER A 1 84 ? 9.440 4.085 -20.578 1.00 17.26 1877 SER A N 1
ATOM 1350 C CA . SER A 1 84 ? 10.182 3.814 -19.358 1.00 15.49 1877 SER A CA 1
ATOM 1351 C C . SER A 1 84 ? 9.429 2.800 -18.502 1.00 14.03 1877 SER A C 1
ATOM 1352 O O . SER A 1 84 ? 8.230 2.561 -18.687 1.00 13.76 1877 SER A O 1
ATOM 1360 N N . GLU A 1 85 ? 10.131 2.215 -17.531 1.00 13.33 1878 GLU A N 1
ATOM 1361 C CA . GLU A 1 85 ? 9.486 1.222 -16.678 1.00 12.74 1878 GLU A CA 1
ATOM 1362 C C . GLU A 1 85 ? 8.310 1.825 -15.924 1.00 11.12 1878 GLU A C 1
ATOM 1363 O O . GLU A 1 85 ? 7.232 1.226 -15.851 1.00 11.09 1878 GLU A O 1
ATOM 1375 N N . VAL A 1 86 ? 8.496 3.011 -15.346 1.00 10.28 1879 VAL A N 1
ATOM 1376 C CA . VAL A 1 86 ? 7.409 3.622 -14.591 1.00 9.65 1879 VAL A CA 1
ATOM 1377 C C . VAL A 1 86 ? 6.317 4.128 -15.532 1.00 10.29 1879 VAL A C 1
ATOM 1378 O O . VAL A 1 86 ? 5.125 4.015 -15.231 1.00 10.06 1879 VAL A O 1
ATOM 1391 N N . GLY A 1 87 ? 6.694 4.665 -16.693 1.00 10.86 1880 GLY A N 1
ATOM 1392 C CA . GLY A 1 87 ? 5.681 5.073 -17.659 1.00 11.56 1880 GLY A CA 1
ATOM 1393 C C . GLY A 1 87 ? 4.777 3.923 -18.078 1.00 11.45 1880 GLY A C 1
ATOM 1394 O O . GLY A 1 87 ? 3.552 4.060 -18.138 1.00 12.05 1880 GLY A O 1
ATOM 1398 N N . LYS A 1 88 ? 5.371 2.761 -18.362 1.00 11.99 1881 LYS A N 1
ATOM 1399 C CA . LYS A 1 88 ? 4.575 1.591 -18.723 1.00 12.50 1881 LYS A CA 1
ATOM 1400 C C . LYS A 1 88 ? 3.673 1.158 -17.573 1.00 11.79 1881 LYS A C 1
ATOM 1401 O O . LYS A 1 88 ? 2.508 0.783 -17.787 1.00 12.41 1881 LYS A O 1
ATOM 1420 N N . ALA A 1 89 ? 4.190 1.202 -16.344 1.00 10.80 1882 ALA A N 1
ATOM 1421 C CA . ALA A 1 89 ? 3.389 0.811 -15.186 1.00 10.53 1882 ALA A CA 1
ATOM 1422 C C . ALA A 1 89 ? 2.177 1.717 -15.026 1.00 9.95 1882 ALA A C 1
ATOM 1423 O O . ALA A 1 89 ? 1.081 1.252 -14.684 1.00 9.95 1882 ALA A O 1
ATOM 1430 N N . GLY A 1 90 ? 2.348 3.015 -15.272 1.00 10.10 1883 GLY A N 1
ATOM 1431 C CA . GLY A 1 90 ? 1.226 3.931 -15.169 1.00 10.23 1883 GLY A CA 1
ATOM 1432 C C . GLY A 1 90 ? 0.115 3.610 -16.150 1.00 10.62 1883 GLY A C 1
ATOM 1433 O O . GLY A 1 90 ? -1.066 3.678 -15.803 1.00 10.71 1883 GLY A O 1
ATOM 1437 N N . HIS A 1 91 ? 0.473 3.250 -17.385 1.00 11.34 1884 HIS A N 1
ATOM 1438 C CA . HIS A 1 91 ? -0.547 2.892 -18.368 1.00 12.37 1884 HIS A CA 1
ATOM 1439 C C . HIS A 1 91 ? -1.273 1.603 -17.981 1.00 11.74 1884 HIS A C 1
ATOM 1440 O O . HIS A 1 91 ? -2.489 1.501 -18.170 1.00 12.07 1884 HIS A O 1
ATOM 1454 N N . ILE A 1 92 ? -0.557 0.611 -17.435 1.00 11.62 1885 ILE A N 1
ATOM 1455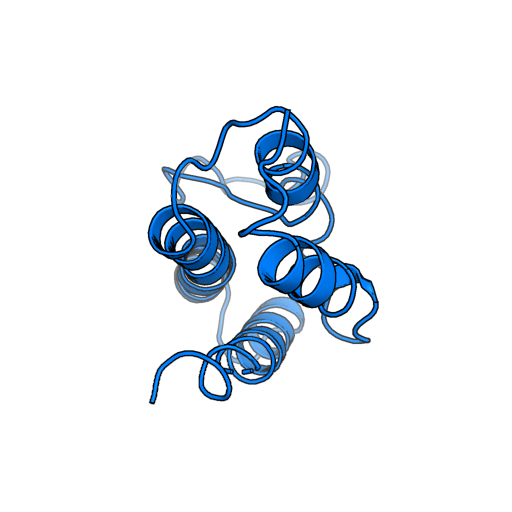 C CA . ILE A 1 92 ? -1.199 -0.603 -16.930 1.00 11.51 1885 ILE A CA 1
ATOM 1456 C C . ILE A 1 92 ? -2.184 -0.241 -15.833 1.00 10.48 1885 ILE A C 1
ATOM 1457 O O . ILE A 1 92 ? -3.329 -0.707 -15.821 1.00 10.77 1885 ILE A O 1
ATOM 1473 N N . MET A 1 93 ? -1.741 0.584 -14.879 1.00 9.86 1886 MET A N 1
ATOM 1474 C CA . MET A 1 93 ? -2.586 0.896 -13.734 1.00 9.32 1886 MET A CA 1
ATOM 1475 C C . MET A 1 93 ? -3.796 1.722 -14.131 1.00 9.09 1886 MET A C 1
ATOM 1476 O O . MET A 1 93 ? -4.879 1.532 -13.569 1.00 9.08 1886 MET A O 1
ATOM 1490 N N . ARG A 1 94 ? -3.646 2.647 -15.083 1.00 9.22 1887 ARG A N 1
ATOM 1491 C CA . ARG A 1 94 ? -4.805 3.411 -15.536 1.00 9.63 1887 ARG A CA 1
ATOM 1492 C C . ARG A 1 94 ? -5.858 2.484 -16.128 1.00 9.52 1887 ARG A C 1
ATOM 1493 O O . ARG A 1 94 ? -7.052 2.605 -15.829 1.00 9.41 1887 ARG A O 1
ATOM 1514 N N . ARG A 1 95 ? -5.435 1.547 -16.982 1.00 10.05 1888 ARG A N 1
ATOM 1515 C CA A ARG A 1 95 ? -6.386 0.599 -17.573 0.49 9.97 1888 ARG A CA 1
ATOM 1516 C CA B ARG A 1 95 ? -6.379 0.610 -17.571 0.50 10.38 1888 ARG A CA 1
ATOM 1517 C C . ARG A 1 95 ? -7.067 -0.218 -16.488 1.00 10.50 1888 ARG A C 1
ATOM 1518 O O . ARG A 1 95 ? -8.286 -0.423 -16.519 1.00 11.25 1888 ARG A O 1
ATOM 1559 N N . PHE A 1 96 ? -6.287 -0.705 -15.527 1.00 10.47 1889 PHE A N 1
ATOM 1560 C CA . PHE A 1 96 ? -6.851 -1.500 -14.446 1.00 11.00 1889 PHE A CA 1
ATOM 1561 C C . PHE A 1 96 ? -7.882 -0.695 -13.662 1.00 10.58 1889 PHE A C 1
ATOM 1562 O O . PHE A 1 96 ? -8.997 -1.166 -13.401 1.00 11.34 1889 PHE A O 1
ATOM 1579 N N . PHE A 1 97 ? -7.528 0.537 -13.293 1.00 9.59 1890 PHE A N 1
ATOM 1580 C CA . PHE A 1 97 ? -8.456 1.387 -12.561 1.00 9.38 1890 PHE A CA 1
ATOM 1581 C C . PHE A 1 97 ? -9.729 1.633 -13.369 1.00 9.98 1890 PHE A C 1
ATOM 1582 O O . PHE A 1 97 ? -10.845 1.493 -12.856 1.00 10.72 1890 PHE A O 1
ATOM 1599 N N . GLU A 1 98 ? -9.576 2.047 -14.627 1.00 10.66 1891 GLU A N 1
ATOM 1600 C CA . GLU A 1 98 ? -10.730 2.438 -15.423 1.00 13.10 1891 GLU A CA 1
ATOM 1601 C C . GLU A 1 98 ? -11.656 1.256 -15.668 1.00 13.90 1891 GLU A C 1
ATOM 1602 O O . GLU A 1 98 ? -12.879 1.424 -15.696 1.00 14.41 1891 GLU A O 1
ATOM 1614 N N . SER A 1 99 ? -11.095 0.052 -15.799 1.00 14.66 1892 SER A N 1
ATOM 1615 C CA B SER A 1 99 ? -11.926 -1.135 -15.965 0.49 15.94 1892 SER A CA 1
ATOM 1616 C CA C SER A 1 99 ? -11.914 -1.140 -15.965 0.51 15.62 1892 SER A CA 1
ATOM 1617 C C . SER A 1 99 ? -12.735 -1.413 -14.706 1.00 16.13 1892 SER A C 1
ATOM 1618 O O . SER A 1 99 ? -13.909 -1.786 -14.791 1.00 17.68 1892 SER A O 1
ATOM 1633 N N . ARG A 1 100 ? -12.137 -1.229 -13.525 1.00 15.83 1893 ARG A N 1
ATOM 1634 C CA A ARG A 1 100 ? -12.901 -1.412 -12.296 0.45 16.48 1893 ARG A CA 1
ATOM 1635 C CA B ARG A 1 100 ? -12.886 -1.403 -12.282 0.55 16.66 1893 ARG A CA 1
ATOM 1636 C C . ARG A 1 100 ? -13.935 -0.309 -12.117 1.00 15.96 1893 ARG A C 1
ATOM 1637 O O . ARG A 1 100 ? -15.074 -0.583 -11.724 1.00 16.45 1893 ARG A O 1
ATOM 1678 N N . TRP A 1 101 ? -13.569 0.936 -12.423 1.00 14.75 1894 TRP A N 1
ATOM 1679 C CA . TRP A 1 101 ? -14.499 2.049 -12.270 1.00 14.41 1894 TRP A CA 1
ATOM 1680 C C . TRP A 1 101 ? -15.708 1.896 -13.182 1.00 15.43 1894 TRP A C 1
ATOM 1681 O O . TRP A 1 101 ? -16.832 2.231 -12.794 1.00 15.40 1894 TRP A O 1
ATOM 1702 N N . GLU A 1 102 ? -15.491 1.401 -14.402 1.00 16.97 1895 GLU A N 1
ATOM 1703 C CA A GLU A 1 102 ? -16.561 1.271 -15.383 0.46 18.52 1895 GLU A CA 1
ATOM 1704 C CA B GLU A 1 102 ? -16.569 1.292 -15.373 0.54 18.50 1895 GLU A CA 1
ATOM 1705 C C . GLU A 1 102 ? -17.610 0.253 -14.972 1.00 18.26 1895 GLU A C 1
ATOM 1706 O O . GLU A 1 102 ? -18.733 0.302 -15.476 1.00 18.75 1895 GLU A O 1
ATOM 1727 N N . GLU A 1 103 ? -17.286 -0.666 -14.063 1.00 17.71 1896 GLU A N 1
ATOM 1728 C CA . GLU A 1 103 ? -18.324 -1.549 -13.539 1.00 18.77 1896 GLU A CA 1
ATOM 1729 C C . GLU A 1 103 ? -19.370 -0.761 -12.761 1.00 16.82 1896 GLU A C 1
ATOM 1730 O O . GLU A 1 103 ? -20.559 -1.103 -12.786 1.00 17.78 1896 GLU A O 1
ATOM 1742 N N . PHE A 1 104 ? -18.943 0.303 -12.084 1.00 14.18 1897 PHE A N 1
ATOM 1743 C CA . PHE A 1 104 ? -19.808 1.102 -11.235 1.00 12.97 1897 PHE A CA 1
ATOM 1744 C C . PHE A 1 104 ? -20.398 2.307 -11.953 1.00 12.89 1897 PHE A C 1
ATOM 1745 O O . PHE A 1 104 ? -21.459 2.800 -11.556 1.00 13.68 1897 PHE A O 1
ATOM 1762 N N . TYR A 1 105 ? -19.729 2.805 -12.986 1.00 13.39 1898 TYR A N 1
ATOM 1763 C CA . TYR A 1 105 ? -20.134 4.031 -13.662 1.00 14.51 1898 TYR A CA 1
ATOM 1764 C C . TYR A 1 105 ? -20.384 3.680 -15.122 1.00 17.16 1898 TYR A C 1
ATOM 1765 O O . TYR A 1 105 ? -19.484 3.739 -15.956 1.00 18.43 1898 TYR A O 1
ATOM 1783 N N . GLN A 1 106 ? -21.623 3.274 -15.390 1.00 18.27 1899 GLN A N 1
ATOM 1784 C CA . GLN A 1 106 ? -22.099 2.865 -16.704 1.00 20.36 1899 GLN A CA 1
ATOM 1785 C C . GLN A 1 106 ? -23.625 2.974 -16.683 1.00 20.98 1899 GLN A C 1
ATOM 1786 O O . GLN A 1 106 ? -24.194 3.291 -15.635 1.00 21.66 1899 GLN A O 1
#

Nearest PDB structures (foldseek):
  7qyo-assembly1_A  TM=1.010E+00  e=4.057E-19  Homo sapiens
  7qz4-assembly1_A  TM=9.735E-01  e=1.131E-16  Homo sapiens
  7bla-assembly1_A  TM=9.806E-01  e=4.550E-16  Homo sapiens
  5or8-assembly1_A  TM=9.685E-01  e=5.135E-16  Homo sapiens
  4qc1-assembly2_B  TM=9.620E-01  e=1.191E-12  Homo sapiens

Foldseek 3Di:
DADPVCVLVLVLLVVLCVDPLQVCAADWNDCVVDPCLCVFQVDTAGSVVLNVCNVVCVDVDVVVSVVRQVSNLVSQPRPDDCPDSNNVSSVVSVVSSVVSVVVVVD

Organism: Homo sapiens (NCBI:txid9606)

Radius of gyration: 13.58 Å; Cα contacts (8 Å, |Δi|>4): 116; chains: 1; bounding box: 38×27×32 Å

InterPro domains:
  IPR001487 Bromodomain [PF00439] (1802-1883)
  IPR001487 Bromodomain [PR00503] (1813-1826)
  IPR001487 Bromodomain [PR00503] (1827-1843)
  IPR001487 Bromodomain [PR00503] (1843-1861)
  IPR001487 Bromodomain [PR00503] (1861-1880)
  IPR001487 Bromodomain [PS50014] (1810-1880)
  IPR001487 Bromodomain [SM00297] (1791-1899)
  IPR001739 Methyl-CpG DNA binding [PF01429] (547-619)
  IPR001739 Methyl-CpG DNA binding [PS50982] (546-617)
  IPR001739 Methyl-CpG DNA binding [SM00391] (549-624)
  IPR001965 Zinc finger, PHD-type [SM00249] (1678-1724)
  IPR011011 Zinc finger, FYVE/PHD-type [SSF57903] (1664-1728)
  IPR013083 Zinc finger, RING/FYVE/PHD-type [G3DSA:3.30.40.10] (1671-1728)
  IPR016177 DNA-binding domain superfamily [SSF54171] (529-658)
  IPR017956 AT hook, DNA-binding motif [SM00384] (649-661)
  IPR017956 AT hook, DNA-binding motif [SM00384] (670-682)
  IPR017956 AT hook, DNA-binding motif [SM00384] (1186-1198)
  IPR017956 AT hook, DNA-binding motif [SM00384] (14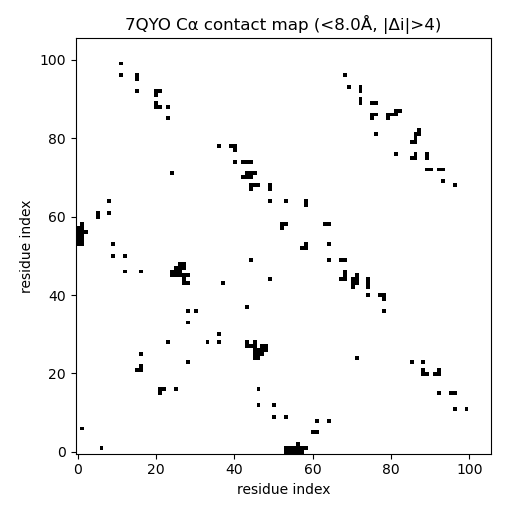04-1416)
  IPR018359 Bromodomain, conserved site [PS00633] (1815-1872)
  IPR018501 DDT domain [PF02791] (850-910)

Sequence (106 aa):
SMHSDLTFCEIILMEEMESHDDAAWPFLEEPVNPRLVSGYRRIIKNPMDFSSSTMRHRLSSRGGYTSSEEFAADALLVFDNCQTFNEDDSEVGKAGHIMRRRFFESSRRWEEEFYQ

GO terms:
  GO:0005515 protein binding (F, IPI)
  GO:0016607 nuclear speck (C, IDA)
  GO:0001164 RNA polymerase I core promoter sequence-specific DNA binding (F, IDA)
  GO:0005634 nucleus (C, IDA)
  GO:0042393 histone binding (F, IPI)

CATH classification: 1.20.920.10

B-factor: mean 13.89, std 6.34, range [5.97, 47.39]

Solvent-accessible surface area: 6484 Å² total; per-residue (Å²): 123,39,115,83,103,13,52,44,0,76,78,3,4,109,62,0,43,94,48,138,8,0,151,26,14,65,101,62,39,45,98,209,146,55,100,36,17,101,178,60,6,151,96,45,22,5,0,6,39,0,99,88,74,2,58,157,33,41,10,119,39,11,129,78,0,10,60,18,0,55,44,4,2,58,13,6,90,87,65,36,131,93,117,39,115,44,3,96,6,4,79,72,0,49,144,16,3,84,40,80,36,108,123,103,108,189